Protein AF-A0AAV6HY07-F1 (afdb_monomer_lite)

InterPro domains:
  IPR002156 Ribonuclease H domain [PF13456] (1-85)
  IPR044730 Ribonuclease H-like domain, plant type [cd06222] (2-84)
  IPR052929 RNase H-like EbsB-related [PTHR47074] (1-91)

pLDDT: mean 73.06, std 15.08, range [37.38, 88.38]

Structure (mmCIF, N/CA/C/O backbone):
data_AF-A0AAV6HY07-F1
#
_entry.id   AF-A0AAV6HY07-F1
#
loop_
_atom_site.group_PDB
_atom_site.id
_atom_site.type_symbol
_atom_site.label_atom_id
_atom_site.label_alt_id
_atom_site.label_comp_id
_atom_site.label_asym_id
_atom_site.label_entity_id
_atom_site.label_seq_id
_atom_site.pdbx_PDB_ins_code
_atom_site.Cartn_x
_atom_site.Cartn_y
_atom_site.Cartn_z
_atom_site.occupancy
_atom_site.B_iso_or_equiv
_atom_site.auth_seq_id
_atom_site.auth_comp_id
_atom_site.auth_asym_id
_atom_site.auth_atom_id
_atom_site.pdbx_PDB_model_num
ATOM 1 N N . MET A 1 1 ? 6.325 -1.272 5.268 1.00 80.62 1 MET A N 1
ATOM 2 C CA . MET A 1 1 ? 4.949 -0.779 5.045 1.00 80.62 1 MET A CA 1
ATOM 3 C C . MET A 1 1 ? 4.287 -0.485 6.377 1.00 80.62 1 MET A C 1
ATOM 5 O O . MET A 1 1 ? 4.372 -1.321 7.278 1.00 80.62 1 MET A O 1
ATOM 9 N N . VAL A 1 2 ? 3.626 0.663 6.498 1.00 84.62 2 VAL A N 1
ATOM 10 C CA . VAL A 1 2 ? 2.943 1.091 7.727 1.00 84.62 2 VAL A CA 1
ATOM 11 C C . VAL A 1 2 ? 1.528 1.551 7.395 1.00 84.62 2 VAL A C 1
ATOM 13 O O . VAL A 1 2 ? 1.325 2.247 6.408 1.00 84.62 2 VAL A O 1
ATOM 16 N N . ILE A 1 3 ? 0.573 1.170 8.234 1.00 85.06 3 ILE A N 1
ATOM 17 C CA . ILE A 1 3 ? -0.818 1.605 8.211 1.00 85.06 3 ILE A CA 1
ATOM 18 C C . ILE A 1 3 ? -1.013 2.614 9.339 1.00 85.06 3 ILE A C 1
ATOM 20 O O . ILE A 1 3 ? -0.703 2.309 10.497 1.00 85.06 3 ILE A O 1
ATOM 24 N N . ARG A 1 4 ? -1.541 3.792 9.012 1.00 85.31 4 ARG A N 1
ATOM 25 C CA . ARG A 1 4 ? -1.888 4.835 9.982 1.00 85.31 4 ARG A CA 1
ATOM 26 C C . ARG A 1 4 ? -3.339 5.261 9.843 1.00 85.31 4 ARG A C 1
ATOM 28 O O . ARG A 1 4 ? -3.877 5.236 8.740 1.00 85.31 4 ARG A O 1
ATOM 35 N N . ASP A 1 5 ? -3.963 5.662 10.943 1.00 83.69 5 ASP A N 1
ATOM 36 C CA . ASP A 1 5 ? -5.255 6.344 10.874 1.00 83.69 5 ASP A CA 1
ATOM 37 C C . ASP A 1 5 ? -5.108 7.768 10.313 1.00 83.69 5 ASP A C 1
ATOM 39 O O . ASP A 1 5 ? -4.007 8.260 10.054 1.00 83.69 5 ASP A O 1
ATOM 43 N N . TRP A 1 6 ? -6.240 8.441 10.133 1.00 78.56 6 TRP A N 1
AT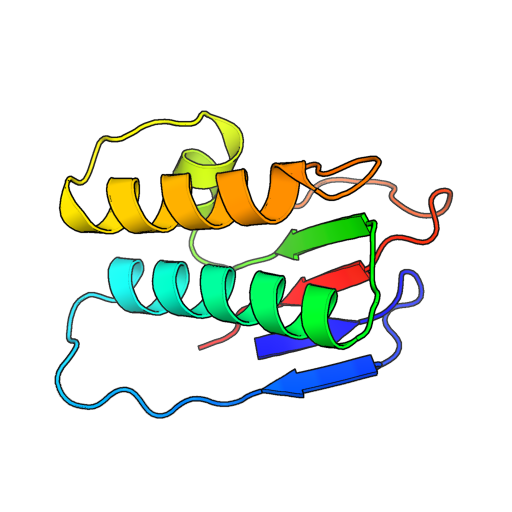OM 44 C CA . TRP A 1 6 ? -6.316 9.811 9.624 1.00 78.56 6 TRP A CA 1
ATOM 45 C C . TRP A 1 6 ? -5.688 10.862 10.558 1.00 78.56 6 TRP A C 1
ATOM 47 O O . TRP A 1 6 ? -5.453 11.986 10.127 1.00 78.56 6 TRP A O 1
ATOM 57 N N . GLN A 1 7 ? -5.419 10.521 11.823 1.00 80.12 7 GLN A N 1
ATOM 58 C CA . GLN A 1 7 ? -4.693 11.367 12.778 1.00 80.12 7 GLN A CA 1
ATOM 59 C C . GLN A 1 7 ? -3.179 11.095 12.736 1.00 80.12 7 GLN A C 1
ATOM 61 O O . GLN A 1 7 ? -2.411 11.727 13.459 1.00 80.12 7 GLN A O 1
ATOM 66 N N . GLY A 1 8 ? -2.734 10.152 11.899 1.00 80.56 8 GLY A N 1
ATOM 67 C CA . GLY A 1 8 ? -1.347 9.714 11.805 1.00 80.56 8 GLY A CA 1
ATOM 68 C C . GLY A 1 8 ? -0.945 8.686 12.867 1.00 80.56 8 GLY A C 1
ATOM 69 O O . GLY A 1 8 ? 0.232 8.299 12.910 1.00 80.56 8 GLY A O 1
ATOM 70 N N . ASN A 1 9 ? -1.879 8.201 13.693 1.00 84.56 9 ASN A N 1
ATOM 71 C CA . ASN A 1 9 ? -1.593 7.180 14.696 1.00 84.56 9 ASN A CA 1
ATOM 72 C C . ASN A 1 9 ? -1.300 5.846 14.019 1.00 84.56 9 ASN A C 1
ATOM 74 O O . ASN A 1 9 ? -1.917 5.471 13.023 1.00 84.56 9 ASN A O 1
ATOM 78 N N . PHE A 1 10 ? -0.351 5.103 14.578 1.00 87.38 10 PHE A N 1
ATOM 79 C CA . PHE A 1 10 ? -0.004 3.775 14.095 1.00 87.38 10 PHE A CA 1
ATOM 80 C C . PHE A 1 10 ? -1.151 2.782 14.324 1.00 87.38 10 PHE A C 1
ATOM 82 O O . PHE A 1 10 ? -1.626 2.639 15.447 1.00 87.38 10 PHE A O 1
ATOM 89 N N . ILE A 1 11 ? -1.537 2.052 13.274 1.00 88.31 11 ILE A N 1
ATOM 90 C CA . ILE A 1 11 ? -2.489 0.935 13.358 1.00 88.31 11 ILE A CA 1
ATOM 91 C C . ILE A 1 11 ? -1.742 -0.394 13.257 1.00 88.31 11 ILE A C 1
ATOM 93 O O . ILE A 1 11 ? -1.899 -1.275 14.099 1.00 88.31 11 ILE A O 1
ATOM 97 N N . ALA A 1 12 ? -0.943 -0.557 12.201 1.00 88.38 12 ALA A N 1
ATOM 98 C CA . ALA A 1 12 ? -0.247 -1.802 11.910 1.00 88.38 12 ALA A CA 1
ATOM 99 C C . ALA A 1 12 ? 0.974 -1.560 11.022 1.00 88.38 12 ALA A C 1
ATOM 101 O O . ALA A 1 12 ? 1.068 -0.564 10.309 1.00 88.38 12 ALA A O 1
ATOM 102 N N . ALA A 1 13 ? 1.899 -2.512 11.002 1.00 88.25 13 ALA A N 1
ATOM 103 C CA . ALA A 1 13 ? 2.966 -2.562 10.014 1.00 88.25 13 ALA A CA 1
ATOM 104 C C . ALA A 1 13 ? 3.197 -3.996 9.564 1.00 88.25 13 ALA A C 1
ATOM 106 O O . ALA A 1 13 ? 2.941 -4.953 10.294 1.00 88.25 13 ALA A O 1
ATOM 107 N N . ARG A 1 14 ? 3.719 -4.132 8.348 1.00 85.19 14 ARG A N 1
ATOM 108 C CA . ARG A 1 14 ? 4.200 -5.406 7.825 1.00 85.19 14 ARG A CA 1
ATOM 109 C C . ARG A 1 14 ? 5.507 -5.156 7.082 1.00 85.19 14 ARG A C 1
ATOM 111 O O . ARG A 1 14 ? 5.624 -4.232 6.273 1.00 85.19 14 ARG A O 1
ATOM 118 N N . ALA A 1 15 ? 6.502 -5.969 7.403 1.00 84.12 15 ALA A N 1
ATOM 119 C CA . ALA A 1 15 ? 7.778 -6.012 6.714 1.00 84.12 15 ALA A CA 1
ATOM 120 C C . ALA A 1 15 ? 7.875 -7.365 6.014 1.00 84.12 15 ALA A C 1
ATOM 122 O O . ALA A 1 15 ? 7.648 -8.404 6.632 1.00 84.12 15 ALA A O 1
ATOM 123 N N . ILE A 1 16 ? 8.159 -7.349 4.716 1.00 81.56 16 ILE A N 1
ATOM 124 C CA . ILE A 1 16 ? 8.288 -8.562 3.910 1.00 81.56 16 ILE A CA 1
ATOM 125 C C . ILE A 1 16 ? 9.664 -8.521 3.274 1.00 81.56 16 ILE A C 1
ATOM 127 O O . ILE A 1 16 ? 9.940 -7.658 2.445 1.00 81.56 16 ILE A O 1
ATOM 131 N N . GLN A 1 17 ? 10.520 -9.469 3.645 1.00 79.38 17 GLN A N 1
ATOM 132 C CA . GLN A 1 17 ? 11.788 -9.656 2.956 1.00 79.38 17 GLN A CA 1
ATOM 133 C C . GLN A 1 17 ? 11.528 -10.327 1.608 1.00 79.38 17 GLN A C 1
ATOM 135 O O . GLN A 1 17 ? 10.984 -11.431 1.536 1.00 79.38 17 GLN A O 1
ATOM 140 N N . ARG A 1 18 ? 11.910 -9.655 0.522 1.00 73.12 18 ARG A N 1
ATOM 141 C CA . ARG A 1 18 ? 11.861 -10.208 -0.833 1.00 73.12 18 ARG A CA 1
ATOM 142 C C . ARG A 1 18 ? 13.284 -10.506 -1.282 1.00 73.12 18 ARG A C 1
ATOM 144 O O . ARG A 1 18 ? 14.071 -9.597 -1.512 1.00 73.12 18 ARG A O 1
ATOM 151 N N . GLN A 1 19 ? 13.621 -11.786 -1.400 1.00 68.12 19 GLN A N 1
ATOM 152 C CA . GLN A 1 19 ? 14.895 -12.195 -1.986 1.00 68.12 19 GLN A CA 1
ATOM 153 C C . GLN A 1 19 ? 14.814 -12.088 -3.519 1.00 68.12 19 GLN A C 1
ATOM 155 O O . GLN A 1 19 ? 13.803 -12.462 -4.111 1.00 68.12 19 GLN A O 1
ATOM 160 N N . ARG A 1 20 ? 15.903 -11.628 -4.155 1.00 69.19 20 ARG A N 1
ATOM 161 C CA . ARG A 1 20 ? 16.134 -11.652 -5.618 1.00 69.19 20 ARG A CA 1
ATOM 162 C C . ARG A 1 20 ? 15.318 -10.683 -6.490 1.00 69.19 20 ARG A C 1
ATOM 164 O O . ARG A 1 20 ? 15.156 -10.947 -7.675 1.00 69.19 20 ARG A O 1
ATOM 171 N N . THR A 1 21 ? 14.827 -9.563 -5.960 1.00 71.38 21 THR A N 1
ATOM 172 C CA . THR A 1 21 ? 14.258 -8.489 -6.801 1.00 71.38 21 THR A CA 1
ATOM 173 C C . THR A 1 21 ? 15.192 -7.283 -6.807 1.00 71.38 21 THR A C 1
ATOM 175 O O . THR A 1 21 ? 15.483 -6.745 -5.746 1.00 71.38 21 THR A O 1
ATOM 178 N N . THR A 1 22 ? 15.668 -6.878 -7.985 1.00 76.00 22 THR A N 1
ATOM 179 C CA . THR A 1 22 ? 16.526 -5.690 -8.172 1.00 76.00 22 THR A CA 1
ATOM 180 C C . THR A 1 22 ? 15.776 -4.498 -8.754 1.00 76.00 22 THR A C 1
ATOM 182 O O . THR A 1 22 ? 16.358 -3.429 -8.867 1.00 76.00 22 THR A O 1
ATOM 185 N N . ASP A 1 23 ? 14.521 -4.685 -9.164 1.00 85.00 23 ASP A N 1
ATOM 186 C CA . ASP A 1 23 ? 13.673 -3.634 -9.723 1.00 85.00 23 ASP A CA 1
ATOM 187 C C . ASP A 1 23 ? 12.968 -2.882 -8.577 1.00 85.00 23 ASP A C 1
ATOM 189 O O . ASP A 1 23 ? 12.079 -3.459 -7.937 1.00 85.00 23 ASP A O 1
ATOM 193 N N . PRO A 1 24 ? 13.341 -1.618 -8.298 1.00 83.69 24 PRO A N 1
ATOM 194 C CA . PRO A 1 24 ? 12.741 -0.843 -7.219 1.00 83.69 24 PRO A CA 1
ATOM 195 C C . PRO A 1 24 ? 11.244 -0.618 -7.437 1.00 83.69 24 PRO A C 1
ATOM 197 O O . PRO A 1 24 ? 10.470 -0.713 -6.491 1.00 83.69 24 PRO A O 1
ATOM 200 N N . LEU A 1 25 ? 10.807 -0.397 -8.681 1.00 84.88 25 LEU A N 1
ATOM 201 C CA . LEU A 1 25 ? 9.398 -0.165 -8.998 1.00 84.88 25 LEU A CA 1
ATOM 202 C C . LEU A 1 25 ? 8.559 -1.417 -8.719 1.00 84.88 25 LEU A C 1
ATOM 204 O O . LEU A 1 25 ? 7.438 -1.329 -8.215 1.00 84.88 25 LEU A O 1
ATOM 208 N N . LEU A 1 26 ? 9.111 -2.595 -9.013 1.00 85.50 26 LEU A N 1
ATOM 209 C CA . LEU A 1 26 ? 8.475 -3.865 -8.680 1.00 85.50 26 LEU A CA 1
ATOM 210 C C . LEU A 1 26 ? 8.365 -4.069 -7.163 1.00 85.50 26 LEU A C 1
ATOM 212 O O . LEU A 1 26 ? 7.324 -4.530 -6.692 1.00 85.50 26 LEU A O 1
ATOM 216 N N . VAL A 1 27 ? 9.405 -3.724 -6.397 1.00 86.00 27 VAL A N 1
ATOM 217 C CA . VAL A 1 27 ? 9.378 -3.797 -4.924 1.00 86.00 27 VAL A CA 1
ATOM 218 C C . VAL A 1 27 ? 8.283 -2.895 -4.359 1.00 86.00 27 VAL A C 1
ATOM 220 O O . VAL A 1 27 ? 7.476 -3.358 -3.551 1.00 86.00 27 VAL A O 1
ATOM 223 N N . GLU A 1 28 ? 8.198 -1.661 -4.844 1.00 85.44 28 GLU A N 1
ATOM 224 C CA . GLU A 1 28 ? 7.177 -0.689 -4.449 1.00 85.44 28 GLU A CA 1
ATOM 225 C C . GLU A 1 28 ? 5.762 -1.176 -4.785 1.00 85.44 28 GLU A C 1
ATOM 227 O O . GLU A 1 28 ? 4.871 -1.178 -3.935 1.00 85.44 28 GLU A O 1
ATOM 232 N N . ALA A 1 29 ? 5.548 -1.689 -5.999 1.00 85.50 29 ALA A N 1
ATOM 233 C CA . ALA A 1 29 ? 4.244 -2.204 -6.414 1.00 85.50 29 ALA A CA 1
ATOM 234 C C . ALA A 1 29 ? 3.811 -3.420 -5.581 1.00 85.50 29 ALA A C 1
ATOM 236 O O . ALA A 1 29 ? 2.646 -3.549 -5.193 1.00 85.50 29 ALA A O 1
ATOM 237 N N . LEU A 1 30 ? 4.752 -4.314 -5.265 1.00 86.81 30 LEU A N 1
ATOM 238 C CA . LEU A 1 30 ? 4.500 -5.437 -4.368 1.00 86.81 30 LEU A CA 1
ATOM 239 C C . LEU A 1 30 ? 4.172 -4.954 -2.954 1.00 86.81 30 LEU A C 1
ATOM 241 O O . LEU A 1 30 ? 3.256 -5.497 -2.339 1.00 86.81 30 LEU A O 1
ATOM 245 N N . ALA A 1 31 ? 4.878 -3.947 -2.442 1.00 86.00 31 ALA A N 1
ATOM 246 C CA . ALA A 1 31 ? 4.597 -3.365 -1.137 1.00 86.00 31 ALA A CA 1
ATOM 247 C C . ALA A 1 31 ? 3.198 -2.725 -1.089 1.00 86.00 31 ALA A C 1
ATOM 249 O O . ALA A 1 31 ? 2.444 -2.993 -0.153 1.00 86.00 31 ALA A O 1
ATOM 250 N N . ALA A 1 32 ? 2.799 -1.983 -2.129 1.00 85.62 32 ALA A N 1
ATOM 251 C CA . ALA A 1 32 ? 1.454 -1.416 -2.260 1.00 85.62 32 ALA A CA 1
ATOM 252 C C . ALA A 1 32 ? 0.374 -2.504 -2.192 1.00 85.62 32 ALA A C 1
ATOM 254 O O . ALA A 1 32 ? -0.565 -2.411 -1.398 1.00 85.62 32 ALA A O 1
ATOM 255 N N . ARG A 1 33 ? 0.545 -3.593 -2.950 1.00 87.31 33 ARG A N 1
ATOM 256 C CA . ARG A 1 33 ? -0.383 -4.730 -2.930 1.00 87.31 33 ARG A CA 1
ATOM 257 C C . ARG A 1 33 ? -0.507 -5.356 -1.542 1.00 87.31 33 ARG A C 1
ATOM 259 O O . ARG A 1 33 ? -1.605 -5.672 -1.088 1.00 87.31 33 ARG A O 1
ATOM 266 N N . GLU A 1 34 ? 0.616 -5.580 -0.866 1.00 87.75 34 GLU A N 1
ATOM 267 C CA . GLU A 1 34 ? 0.620 -6.190 0.467 1.00 87.75 34 GLU A CA 1
ATOM 268 C C . GLU A 1 34 ? 0.023 -5.253 1.529 1.00 87.75 34 GLU A C 1
ATOM 270 O O . GLU A 1 34 ? -0.599 -5.727 2.480 1.00 87.75 34 GLU A O 1
ATOM 275 N N . CYS A 1 35 ? 0.134 -3.936 1.335 1.00 84.81 35 CYS A N 1
ATOM 276 C CA . CYS A 1 35 ? -0.541 -2.910 2.130 1.00 84.81 35 CYS A CA 1
ATOM 277 C C . CYS A 1 35 ? -2.066 -3.022 2.010 1.00 84.81 35 CYS A C 1
ATOM 279 O O . CYS A 1 35 ? -2.756 -3.099 3.026 1.00 84.81 35 CYS A O 1
ATOM 281 N N . VAL A 1 36 ? -2.591 -3.113 0.782 1.00 85.88 36 VAL A N 1
ATOM 282 C CA . VAL A 1 36 ? -4.033 -3.294 0.534 1.00 85.88 36 VAL A CA 1
ATOM 283 C C . VAL A 1 36 ? -4.544 -4.597 1.151 1.00 85.88 36 VAL A C 1
ATOM 285 O O . VAL A 1 36 ? -5.600 -4.612 1.782 1.00 85.88 36 VAL A O 1
ATOM 288 N N . LYS A 1 37 ? -3.782 -5.692 1.023 1.00 87.31 37 LYS A N 1
ATOM 289 C CA . LYS A 1 37 ? -4.134 -6.972 1.656 1.00 87.31 37 LYS A CA 1
ATOM 290 C C . LYS A 1 37 ? -4.191 -6.858 3.175 1.00 87.31 37 LYS A C 1
ATOM 292 O O . LYS A 1 37 ? -5.183 -7.272 3.756 1.00 87.31 37 LYS A O 1
ATOM 297 N N . LEU A 1 38 ? -3.170 -6.267 3.801 1.00 86.88 38 LEU A N 1
ATOM 298 C CA . LEU A 1 38 ? -3.150 -6.061 5.249 1.00 86.88 38 LEU A CA 1
ATOM 299 C C . LEU A 1 38 ? -4.330 -5.195 5.707 1.00 86.88 38 LEU A C 1
ATOM 301 O O . LEU A 1 38 ? -4.965 -5.525 6.701 1.00 86.88 38 LEU A O 1
ATOM 305 N N . ALA A 1 39 ? -4.656 -4.127 4.977 1.00 84.56 39 ALA A N 1
ATOM 306 C CA . ALA A 1 39 ? -5.816 -3.299 5.288 1.00 84.56 39 ALA A CA 1
ATOM 307 C C . ALA A 1 39 ? -7.118 -4.116 5.256 1.00 84.56 39 ALA A C 1
ATOM 309 O O . ALA A 1 39 ? -7.921 -4.046 6.185 1.00 84.56 39 ALA A O 1
ATOM 310 N N . ARG A 1 40 ? -7.292 -4.958 4.232 1.00 83.88 40 ARG A N 1
ATOM 311 C CA . ARG A 1 40 ? -8.447 -5.853 4.126 1.00 83.88 40 ARG A CA 1
ATOM 312 C C . ARG A 1 40 ? -8.493 -6.887 5.253 1.00 83.88 40 ARG A C 1
ATOM 314 O O . ARG A 1 40 ? -9.566 -7.110 5.804 1.00 83.88 40 ARG A O 1
ATOM 321 N N . ASP A 1 41 ? -7.355 -7.486 5.609 1.00 87.88 41 ASP A N 1
ATOM 322 C CA . ASP A 1 41 ? -7.248 -8.444 6.722 1.00 87.88 41 ASP A CA 1
ATOM 323 C C . ASP A 1 41 ? -7.681 -7.801 8.058 1.00 87.88 41 ASP A C 1
ATOM 325 O O . ASP A 1 41 ? -8.222 -8.476 8.929 1.00 87.88 41 ASP A O 1
ATOM 329 N N . LEU A 1 42 ? -7.481 -6.486 8.204 1.00 86.56 42 LEU A N 1
ATOM 330 C CA . LEU A 1 42 ? -7.892 -5.688 9.364 1.00 86.56 42 LEU A CA 1
ATOM 331 C C . LEU A 1 42 ? -9.341 -5.168 9.280 1.00 86.56 42 LEU A C 1
ATOM 333 O O . LEU A 1 42 ? -9.770 -4.422 10.157 1.00 86.56 42 LEU A O 1
ATOM 337 N N . GLY A 1 43 ? -10.096 -5.514 8.232 1.00 85.56 43 GLY A N 1
ATOM 338 C CA . GLY A 1 43 ? -11.466 -5.029 8.027 1.00 85.56 43 GLY A CA 1
ATOM 339 C C . GLY A 1 43 ? -11.559 -3.543 7.656 1.00 85.56 43 GLY A C 1
ATOM 340 O O . GLY A 1 43 ? -12.635 -2.950 7.731 1.00 85.56 43 GLY A O 1
ATOM 341 N N . ILE A 1 44 ? -10.447 -2.928 7.249 1.00 82.88 44 ILE A N 1
ATOM 342 C CA . ILE A 1 44 ? -10.414 -1.536 6.804 1.00 82.88 44 ILE A CA 1
ATOM 343 C C . ILE A 1 44 ? -11.043 -1.466 5.415 1.00 82.88 44 ILE A C 1
ATOM 345 O O . ILE A 1 44 ? -10.670 -2.217 4.520 1.00 82.88 44 ILE A O 1
ATOM 349 N N . ASN A 1 45 ? -11.989 -0.545 5.234 1.00 75.25 45 ASN A N 1
ATOM 350 C CA . ASN A 1 45 ? -12.788 -0.406 4.013 1.00 75.25 45 ASN A CA 1
ATOM 351 C C . ASN A 1 45 ? -12.593 0.939 3.295 1.00 75.25 45 ASN A C 1
ATOM 353 O O . ASN A 1 45 ? -13.247 1.184 2.280 1.00 75.25 45 ASN A O 1
ATOM 357 N N . LYS A 1 46 ? -11.671 1.783 3.778 1.00 77.00 46 LYS A N 1
ATOM 358 C CA . LYS A 1 46 ? -11.228 3.025 3.128 1.00 77.00 46 LYS A CA 1
ATOM 359 C C . LYS A 1 46 ? -9.730 3.218 3.329 1.00 77.00 46 LYS A C 1
ATOM 361 O O . LYS A 1 46 ? -9.270 3.269 4.468 1.00 77.00 46 LYS A O 1
ATOM 366 N N . ILE A 1 47 ? -8.986 3.350 2.235 1.00 76.44 47 ILE A N 1
ATOM 367 C CA . ILE A 1 47 ? -7.531 3.530 2.259 1.00 76.44 47 ILE A CA 1
ATOM 368 C C . ILE A 1 47 ? -7.082 4.569 1.233 1.00 76.44 47 ILE A C 1
ATOM 370 O O . ILE A 1 47 ? -7.687 4.675 0.166 1.00 76.44 47 ILE A O 1
ATOM 374 N N . ILE A 1 48 ? -5.995 5.267 1.552 1.00 78.44 48 ILE A N 1
ATOM 375 C CA . ILE A 1 48 ? -5.133 5.982 0.607 1.00 78.44 48 ILE A CA 1
ATOM 376 C C . ILE A 1 48 ? -3.755 5.325 0.656 1.00 78.44 48 ILE A C 1
ATOM 378 O O . ILE A 1 48 ? -3.267 4.932 1.718 1.00 78.44 48 ILE A O 1
ATOM 382 N N . ILE A 1 49 ? -3.136 5.187 -0.513 1.00 77.25 49 ILE A N 1
ATOM 383 C CA . ILE A 1 49 ? -1.772 4.677 -0.646 1.00 77.25 49 ILE A CA 1
ATOM 384 C C . ILE A 1 49 ? -0.833 5.864 -0.833 1.00 77.25 49 ILE A C 1
ATOM 386 O O . ILE A 1 49 ? -0.985 6.615 -1.792 1.00 77.25 49 ILE A O 1
ATOM 390 N N . GLU A 1 50 ? 0.147 5.989 0.056 1.00 79.38 50 GLU A N 1
ATOM 391 C CA . GLU A 1 50 ? 1.209 6.989 0.002 1.00 79.38 50 GLU A CA 1
ATOM 392 C C . GLU A 1 50 ? 2.568 6.300 -0.180 1.00 79.38 50 GLU A C 1
ATOM 394 O O . GLU A 1 50 ? 2.911 5.334 0.506 1.00 79.38 50 GLU A O 1
ATOM 399 N N . GLY A 1 51 ? 3.372 6.808 -1.107 1.00 76.06 51 GLY A N 1
ATOM 400 C CA . GLY A 1 51 ? 4.708 6.291 -1.380 1.00 76.06 51 GLY A CA 1
ATOM 401 C C . GLY A 1 51 ? 5.586 7.355 -2.025 1.00 76.06 51 GLY A C 1
ATOM 402 O O . GLY A 1 51 ? 5.085 8.305 -2.627 1.00 76.06 51 GLY A O 1
ATOM 403 N N . ASP A 1 52 ? 6.897 7.188 -1.896 1.00 77.94 52 ASP A N 1
ATOM 404 C CA . ASP A 1 52 ? 7.916 8.056 -2.498 1.00 77.94 52 ASP A CA 1
ATOM 405 C C . ASP A 1 52 ? 8.174 7.739 -3.986 1.00 77.94 52 ASP A C 1
ATOM 407 O O . ASP A 1 52 ? 8.783 8.529 -4.713 1.00 77.94 52 ASP A O 1
ATOM 411 N N . CYS A 1 53 ? 7.652 6.616 -4.485 1.00 80.88 53 CYS A N 1
ATOM 412 C CA . CYS A 1 53 ? 7.776 6.210 -5.877 1.00 80.88 53 CYS A CA 1
ATOM 413 C C . CYS A 1 53 ? 6.775 6.934 -6.793 1.00 80.88 53 CYS A C 1
ATOM 415 O O . CYS A 1 53 ? 5.707 6.411 -7.116 1.00 80.88 53 CYS A O 1
ATOM 417 N N . GLN A 1 54 ? 7.157 8.114 -7.296 1.00 80.75 54 GLN A N 1
ATOM 418 C CA . GLN A 1 54 ? 6.323 8.921 -8.202 1.00 80.75 54 GLN A CA 1
ATOM 419 C C . GLN A 1 54 ? 5.773 8.122 -9.402 1.00 80.75 54 GLN A C 1
ATOM 421 O O . GLN A 1 54 ? 4.629 8.329 -9.813 1.00 80.75 54 GLN A O 1
ATOM 426 N N . GLN A 1 55 ? 6.568 7.207 -9.969 1.00 83.62 55 GLN A N 1
ATOM 427 C CA . GLN A 1 55 ? 6.140 6.371 -11.092 1.00 83.62 55 GLN A CA 1
ATOM 428 C C . GLN A 1 55 ? 4.999 5.425 -10.698 1.00 83.62 55 GLN A C 1
ATOM 430 O O . GLN A 1 55 ? 3.990 5.375 -11.401 1.00 83.62 55 GLN A O 1
ATOM 435 N N . LEU A 1 56 ? 5.118 4.721 -9.568 1.00 82.44 56 LEU A N 1
ATOM 436 C CA . LEU A 1 56 ? 4.052 3.855 -9.066 1.00 82.44 56 LEU A CA 1
ATOM 437 C C . LEU A 1 56 ? 2.785 4.657 -8.769 1.00 82.44 56 LEU A C 1
ATOM 439 O O . LEU A 1 56 ? 1.688 4.221 -9.117 1.00 82.44 56 LEU A O 1
ATOM 443 N N . THR A 1 57 ? 2.924 5.844 -8.180 1.00 79.81 57 THR A N 1
ATOM 444 C CA . THR A 1 57 ? 1.762 6.668 -7.849 1.00 79.81 57 THR A CA 1
ATOM 445 C C . THR A 1 57 ? 1.013 7.109 -9.105 1.00 79.81 57 THR A C 1
ATOM 447 O O . THR A 1 57 ? -0.210 6.990 -9.159 1.00 79.81 57 THR A O 1
ATOM 450 N N . ARG A 1 58 ? 1.728 7.499 -10.171 1.00 81.19 58 ARG A N 1
ATOM 451 C CA . ARG A 1 58 ? 1.111 7.784 -11.480 1.00 81.19 58 ARG A CA 1
ATOM 452 C C . ARG A 1 58 ? 0.406 6.560 -12.069 1.00 81.19 58 ARG A C 1
ATOM 454 O O . ARG A 1 58 ? -0.681 6.702 -12.627 1.00 81.19 58 ARG A 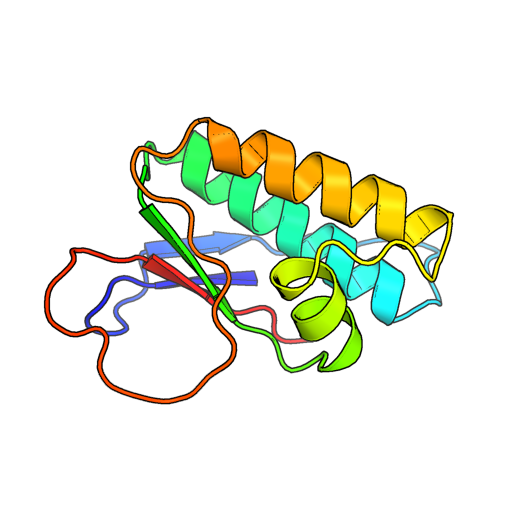O 1
ATOM 461 N N . MET A 1 59 ? 0.996 5.368 -11.942 1.00 81.00 59 MET A N 1
ATOM 462 C CA . MET A 1 59 ? 0.379 4.122 -12.420 1.00 81.00 59 MET A CA 1
ATOM 463 C C . MET A 1 59 ? -0.916 3.797 -11.664 1.00 81.00 59 MET A C 1
ATOM 465 O O . MET A 1 59 ? 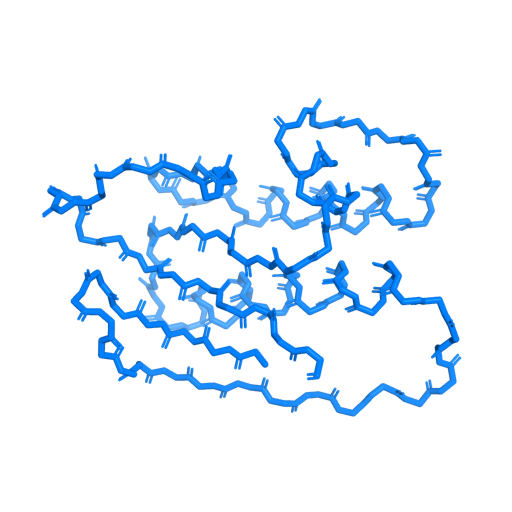-1.903 3.414 -12.292 1.00 81.00 59 MET A O 1
ATOM 469 N N . LEU A 1 60 ? -0.934 3.991 -10.341 1.00 78.19 60 LEU A N 1
ATOM 470 C CA . LEU A 1 60 ? -2.120 3.798 -9.501 1.00 78.19 60 LEU A CA 1
ATOM 471 C C . LEU A 1 60 ? -3.228 4.809 -9.830 1.00 78.19 60 LEU A C 1
ATOM 473 O O . LEU A 1 60 ? -4.384 4.412 -9.931 1.00 78.19 60 LEU A O 1
ATOM 477 N N . GLN A 1 61 ? -2.879 6.082 -10.046 1.00 77.31 61 GLN A N 1
ATOM 478 C CA . GLN A 1 61 ? -3.842 7.152 -10.333 1.00 77.31 61 GLN A CA 1
ATOM 479 C C . GLN A 1 61 ? -4.453 7.092 -11.730 1.00 77.31 61 GLN A C 1
ATOM 481 O O . GLN A 1 61 ? -5.650 7.306 -11.896 1.00 77.31 61 GLN A O 1
ATOM 486 N N . HIS A 1 62 ? -3.625 6.873 -12.750 1.00 75.06 62 HIS A N 1
ATOM 487 C CA . HIS A 1 62 ? -4.060 6.981 -14.142 1.00 75.06 62 HIS A CA 1
ATOM 488 C C . HIS A 1 62 ? -4.417 5.633 -14.768 1.00 75.06 62 HIS A C 1
ATOM 490 O O . HIS A 1 62 ? -4.728 5.595 -15.958 1.00 75.06 62 HIS A O 1
ATOM 496 N N . HIS A 1 63 ? -4.346 4.537 -14.003 1.00 66.44 63 HIS A N 1
ATOM 497 C CA . HIS A 1 63 ? -4.559 3.174 -14.498 1.00 66.44 63 HIS A CA 1
ATOM 498 C C . HIS A 1 63 ? -3.707 2.851 -15.741 1.00 66.44 63 HIS A C 1
ATOM 500 O O . HIS A 1 63 ? -4.146 2.141 -16.644 1.00 66.44 63 HIS A O 1
ATOM 506 N N . ARG A 1 64 ? -2.494 3.416 -15.828 1.00 60.97 64 ARG A N 1
ATOM 507 C CA . ARG A 1 64 ? -1.630 3.276 -17.008 1.00 60.97 64 ARG A CA 1
ATOM 508 C C . ARG A 1 64 ? -0.689 2.085 -16.873 1.00 60.97 64 ARG A C 1
ATOM 510 O O . ARG A 1 64 ? 0.170 2.046 -15.994 1.00 60.97 64 ARG A O 1
ATOM 517 N N . GLU A 1 65 ? -0.822 1.138 -17.796 1.00 59.47 65 GLU A N 1
ATOM 518 C CA . GLU A 1 65 ? -0.006 -0.075 -17.897 1.00 59.47 65 GLU A CA 1
ATOM 519 C C . GLU A 1 65 ? 1.219 0.135 -18.805 1.00 59.47 65 GLU A C 1
ATOM 521 O 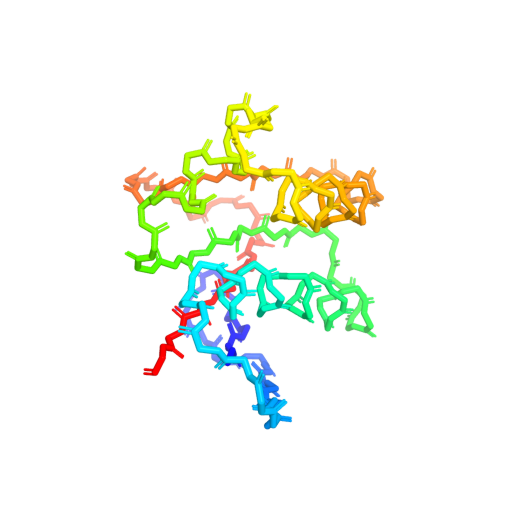O . GLU A 1 65 ? 1.371 -0.509 -19.839 1.00 59.47 65 GLU A O 1
ATOM 526 N N . GLU A 1 66 ? 2.118 1.053 -18.448 1.00 60.22 66 GLU A N 1
ATOM 527 C CA . GLU A 1 66 ? 3.329 1.284 -19.259 1.00 60.22 66 GLU A CA 1
ATOM 528 C C . GLU A 1 66 ? 4.407 0.200 -19.031 1.00 60.22 66 GLU A C 1
ATOM 530 O O . GLU A 1 66 ? 5.271 -0.014 -19.879 1.00 60.22 66 GLU A O 1
ATOM 535 N N . HIS A 1 67 ? 4.333 -0.554 -17.925 1.00 63.12 67 HIS A N 1
ATOM 536 C CA . HIS A 1 67 ? 5.313 -1.581 -17.559 1.00 63.12 67 HIS A CA 1
ATOM 537 C C . HIS A 1 67 ? 4.630 -2.938 -17.340 1.00 63.12 67 HIS A C 1
ATOM 539 O O . HIS A 1 67 ? 3.934 -3.109 -16.347 1.00 63.12 67 HIS A O 1
ATOM 545 N N . ARG A 1 68 ? 4.823 -3.923 -18.233 1.00 72.25 68 ARG A N 1
ATOM 546 C CA . ARG A 1 68 ? 4.012 -5.167 -18.279 1.00 72.25 68 ARG A CA 1
ATOM 547 C C . ARG A 1 68 ? 3.862 -5.875 -16.922 1.00 72.25 68 ARG A C 1
ATOM 54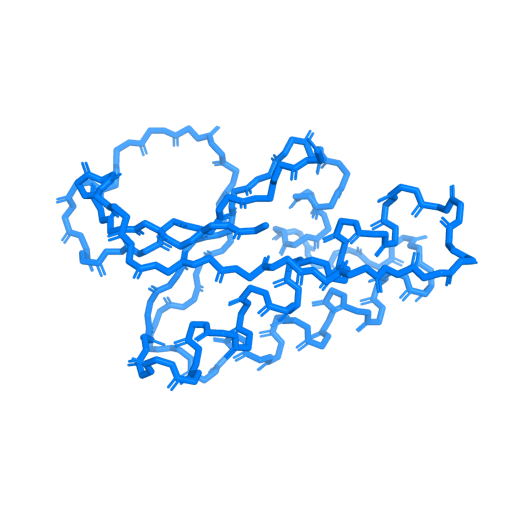9 O O . ARG A 1 68 ? 2.746 -6.121 -16.483 1.00 72.25 68 ARG A O 1
ATOM 556 N N . THR A 1 69 ? 4.963 -6.164 -16.224 1.00 79.38 69 THR A N 1
ATOM 557 C CA . THR A 1 69 ? 4.920 -6.902 -14.943 1.00 79.38 69 THR A CA 1
ATOM 558 C C . THR A 1 69 ? 4.339 -6.071 -13.798 1.00 79.38 69 THR A C 1
ATOM 560 O O . THR A 1 69 ? 3.585 -6.579 -12.972 1.00 79.38 69 THR A O 1
ATOM 563 N N . VAL A 1 70 ? 4.676 -4.781 -13.748 1.00 84.06 70 VAL A N 1
ATOM 564 C CA . VAL A 1 70 ? 4.233 -3.875 -12.676 1.00 84.06 70 VAL A CA 1
ATOM 565 C C . VAL A 1 70 ? 2.774 -3.479 -12.889 1.00 84.06 70 VAL A C 1
ATOM 567 O O . VAL A 1 70 ? 2.014 -3.431 -11.931 1.00 84.06 70 VAL A O 1
ATOM 570 N N . GLY A 1 71 ? 2.355 -3.290 -14.141 1.00 83.25 71 GLY A N 1
ATOM 571 C CA . GLY A 1 71 ? 0.979 -3.015 -14.542 1.00 83.25 71 GLY A CA 1
ATOM 572 C C . GLY A 1 71 ? 0.025 -4.106 -14.072 1.00 83.25 71 GLY A C 1
ATOM 573 O O . GLY A 1 71 ? -0.986 -3.789 -13.460 1.00 83.25 71 GLY A O 1
ATOM 574 N N . VAL A 1 72 ? 0.400 -5.384 -14.216 1.00 85.50 72 VAL A N 1
ATOM 575 C CA . VAL A 1 72 ? -0.395 -6.506 -13.679 1.00 85.50 72 VAL A CA 1
ATOM 576 C C . VAL A 1 72 ? -0.552 -6.415 -12.157 1.00 85.50 72 VAL A C 1
ATOM 578 O O . VAL A 1 72 ? -1.641 -6.644 -11.636 1.00 85.50 72 VAL A O 1
ATOM 581 N N . ILE A 1 73 ? 0.508 -6.052 -11.426 1.00 86.88 73 ILE A N 1
ATOM 582 C CA . ILE A 1 73 ? 0.452 -5.902 -9.962 1.00 86.88 73 ILE A CA 1
ATOM 583 C C . ILE A 1 73 ? -0.402 -4.698 -9.567 1.00 86.88 73 ILE A C 1
ATOM 585 O O . ILE A 1 73 ? -1.181 -4.788 -8.620 1.00 86.88 73 ILE A O 1
ATOM 589 N N . VAL A 1 74 ? -0.285 -3.587 -10.291 1.00 83.81 74 VAL A N 1
ATOM 590 C CA . VAL A 1 74 ? -1.094 -2.382 -10.084 1.00 83.81 74 VAL A CA 1
ATOM 591 C C . VAL A 1 74 ? -2.570 -2.684 -10.346 1.00 83.81 74 VAL A C 1
ATOM 593 O O . VAL A 1 74 ? -3.404 -2.384 -9.497 1.00 83.81 74 VAL A O 1
ATOM 596 N N . ALA A 1 75 ? -2.899 -3.359 -11.447 1.00 83.56 75 ALA A N 1
ATOM 597 C CA . ALA A 1 75 ? -4.261 -3.773 -11.767 1.00 83.56 75 ALA A CA 1
ATOM 598 C C . ALA A 1 75 ? -4.849 -4.716 -10.698 1.00 83.56 75 ALA A C 1
ATOM 600 O O . ALA A 1 75 ? -5.986 -4.527 -10.266 1.00 83.56 75 ALA A O 1
ATOM 601 N N . ASP A 1 76 ? -4.071 -5.693 -10.218 1.00 85.81 76 ASP A N 1
ATOM 602 C CA . ASP A 1 76 ? -4.469 -6.587 -9.119 1.00 85.81 76 ASP A CA 1
ATOM 603 C C . ASP A 1 76 ? -4.685 -5.831 -7.796 1.00 85.81 76 ASP A C 1
ATOM 605 O O . ASP A 1 76 ? -5.651 -6.074 -7.066 1.00 85.81 76 ASP A O 1
ATOM 609 N N . THR A 1 77 ? -3.818 -4.858 -7.511 1.00 84.81 77 THR A N 1
ATOM 610 C CA . THR A 1 77 ? -3.920 -3.987 -6.333 1.00 84.81 77 THR A CA 1
ATOM 611 C C . THR A 1 77 ? -5.206 -3.167 -6.387 1.00 84.81 77 THR A C 1
ATOM 613 O O . THR A 1 77 ? -5.983 -3.182 -5.436 1.00 84.81 77 THR A O 1
ATOM 616 N N . LEU A 1 78 ? -5.493 -2.530 -7.522 1.00 81.69 78 LEU A N 1
ATOM 617 C CA . LEU A 1 78 ? -6.705 -1.736 -7.732 1.00 81.69 78 LEU A CA 1
ATOM 618 C C . LEU A 1 78 ? -7.979 -2.588 -7.695 1.00 81.69 78 LEU A C 1
ATOM 620 O O . LEU A 1 78 ? -8.978 -2.183 -7.105 1.00 81.69 78 LEU A O 1
ATOM 624 N N . ARG A 1 79 ? -7.948 -3.803 -8.251 1.00 82.50 79 ARG A N 1
ATOM 625 C CA . ARG A 1 79 ? -9.058 -4.760 -8.122 1.00 82.50 79 ARG A CA 1
ATOM 626 C C . ARG A 1 79 ? -9.274 -5.177 -6.668 1.00 82.50 79 ARG A C 1
ATOM 628 O O . ARG A 1 79 ? -10.407 -5.325 -6.227 1.00 82.50 79 ARG A O 1
ATOM 635 N N . SER A 1 80 ? -8.204 -5.334 -5.894 1.00 78.31 80 SER A N 1
ATOM 636 C CA . SER A 1 80 ? -8.326 -5.581 -4.454 1.00 78.31 80 SER A CA 1
ATOM 637 C C . SER A 1 80 ? -8.938 -4.378 -3.725 1.00 78.31 80 SER A C 1
ATOM 639 O O . SER A 1 80 ? -9.648 -4.566 -2.738 1.00 78.31 80 SER A O 1
ATOM 641 N N . MET A 1 81 ? -8.732 -3.161 -4.242 1.00 73.50 81 MET A N 1
ATOM 642 C CA . MET A 1 81 ? -9.348 -1.929 -3.744 1.00 73.50 81 MET A CA 1
ATOM 643 C C . MET A 1 81 ? -10.812 -1.747 -4.170 1.00 73.50 81 MET A C 1
ATOM 645 O O . MET A 1 81 ? -11.543 -1.043 -3.484 1.00 73.50 81 MET A O 1
ATOM 649 N N . SER A 1 82 ? -11.301 -2.379 -5.241 1.00 67.62 82 SER A N 1
ATOM 650 C CA . SER A 1 82 ? -12.694 -2.186 -5.687 1.00 67.62 82 SER A CA 1
ATOM 651 C C . SER A 1 82 ? -13.746 -2.781 -4.737 1.00 67.62 82 SER A C 1
ATOM 653 O O . SER A 1 82 ? -14.930 -2.507 -4.892 1.00 67.62 82 SER A O 1
ATOM 655 N N . GLY A 1 83 ? -13.334 -3.584 -3.748 1.00 60.88 83 GLY A N 1
ATOM 656 C CA . GLY A 1 83 ? -14.189 -4.029 -2.637 1.00 60.88 83 GLY A CA 1
ATOM 657 C C . GLY A 1 83 ? -14.357 -2.995 -1.512 1.00 60.88 83 GLY A C 1
ATOM 658 O O . GLY A 1 83 ? -15.104 -3.236 -0.567 1.00 60.88 83 GLY A O 1
ATOM 659 N N . PHE A 1 84 ? -13.660 -1.858 -1.591 1.00 58.50 84 PHE A N 1
ATOM 660 C CA . PHE A 1 84 ? -13.716 -0.769 -0.621 1.00 58.50 84 PHE A CA 1
ATOM 661 C C . PHE A 1 84 ? -14.849 0.187 -1.013 1.00 58.50 84 PHE A C 1
ATOM 663 O O . PHE A 1 84 ? -14.954 0.598 -2.167 1.00 58.50 84 PHE A O 1
ATOM 670 N N . SER A 1 85 ? -15.697 0.582 -0.060 1.00 48.31 85 SER A N 1
ATOM 671 C CA . SER A 1 85 ? -16.875 1.428 -0.319 1.00 48.31 85 SER A CA 1
ATOM 672 C C . SER A 1 85 ? -16.526 2.841 -0.820 1.00 48.31 85 SER A C 1
ATOM 674 O O . SER A 1 85 ? -17.395 3.527 -1.351 1.00 48.31 85 SER A O 1
ATOM 676 N N . ARG A 1 86 ? -15.252 3.252 -0.705 1.00 50.53 86 ARG A N 1
ATOM 677 C CA . ARG A 1 86 ? -14.596 4.370 -1.411 1.00 50.53 86 ARG A CA 1
ATOM 678 C C . ARG A 1 86 ? -13.084 4.096 -1.469 1.00 50.53 86 ARG A C 1
ATOM 680 O O . ARG A 1 86 ? -12.373 4.406 -0.517 1.00 50.53 86 ARG A O 1
ATOM 687 N N . GLY A 1 87 ? -12.592 3.501 -2.555 1.00 49.50 87 GLY A N 1
ATOM 688 C CA . GLY A 1 87 ? -11.155 3.432 -2.846 1.00 49.50 87 GLY A CA 1
ATOM 689 C C . GLY A 1 87 ? -10.732 4.642 -3.680 1.00 49.50 87 GLY A C 1
ATOM 690 O O . GLY A 1 87 ? -11.221 4.800 -4.794 1.00 49.50 87 GLY A O 1
ATOM 691 N N . GLN A 1 88 ? -9.860 5.502 -3.154 1.00 50.41 88 GLN A N 1
ATOM 692 C CA . GLN A 1 88 ? -9.233 6.584 -3.920 1.00 50.41 88 GLN A CA 1
ATOM 693 C C . GLN A 1 88 ? -7.714 6.425 -3.841 1.00 50.41 88 GLN A C 1
ATOM 695 O O . GLN A 1 88 ? -7.154 6.250 -2.762 1.00 50.41 88 GLN A O 1
ATOM 700 N N . SER A 1 89 ? -7.044 6.455 -4.990 1.00 48.50 89 SER A N 1
ATOM 701 C CA . SER A 1 89 ? -5.590 6.585 -5.075 1.00 48.50 89 SER A CA 1
ATOM 702 C C . SER A 1 89 ? -5.261 8.064 -5.270 1.00 48.50 89 SER A C 1
ATOM 704 O O . SER A 1 89 ? -5.490 8.603 -6.353 1.00 48.50 89 SER A O 1
ATOM 706 N N . SER A 1 90 ? -4.755 8.737 -4.245 1.00 43.97 90 SER A N 1
ATOM 707 C CA . SER A 1 90 ? -4.319 10.135 -4.325 1.00 43.97 90 SER A CA 1
ATOM 708 C C . SER A 1 90 ? -2.824 10.239 -4.028 1.00 43.97 90 SER A C 1
ATOM 710 O O . SER A 1 90 ? -2.345 9.669 -3.052 1.00 43.97 90 SER A O 1
ATOM 712 N N . VAL A 1 91 ? -2.098 10.972 -4.875 1.00 37.38 91 VAL A N 1
ATOM 713 C CA . VAL A 1 91 ? -0.777 11.532 -4.551 1.00 37.38 91 VAL A CA 1
ATOM 714 C C . VAL A 1 91 ? -0.983 12.600 -3.484 1.00 37.38 91 VAL A C 1
ATOM 716 O O . VAL A 1 91 ? -2.005 13.285 -3.504 1.00 37.38 91 VAL A O 1
ATOM 719 N N . CYS A 1 92 ? -0.010 12.736 -2.585 1.00 46.00 92 CYS A N 1
ATOM 720 C CA . CYS A 1 92 ? 0.132 13.866 -1.680 1.00 46.00 92 CYS A CA 1
ATOM 721 C C . CYS A 1 92 ? -0.180 15.203 -2.376 1.00 46.00 92 CYS A C 1
ATOM 723 O O . CYS A 1 92 ? 0.647 15.691 -3.134 1.00 46.00 92 CYS A O 1
ATOM 725 N N . GLU A 1 93 ? -1.351 15.770 -2.094 1.00 39.03 93 GLU A N 1
ATOM 726 C CA . GLU A 1 93 ? -1.559 17.183 -1.766 1.00 39.03 93 GLU A CA 1
ATOM 727 C C . GLU A 1 93 ? -2.983 17.359 -1.196 1.00 39.03 93 GLU A C 1
ATOM 729 O O . GLU A 1 93 ? -3.974 17.002 -1.826 1.00 39.03 93 GLU A O 1
ATOM 734 N N . GLU A 1 94 ? -3.003 17.853 0.047 1.00 40.03 94 GLU A N 1
ATOM 735 C CA . GLU A 1 94 ? -4.045 18.642 0.726 1.00 40.03 94 GLU A CA 1
ATOM 736 C C . GLU A 1 94 ? -5.370 17.981 1.208 1.00 40.03 94 GLU A C 1
ATOM 738 O O . GLU A 1 94 ? -6.137 17.372 0.472 1.00 40.03 94 GLU A O 1
ATOM 743 N N . ASP A 1 95 ? -5.618 18.174 2.516 1.00 41.81 95 ASP A N 1
ATOM 744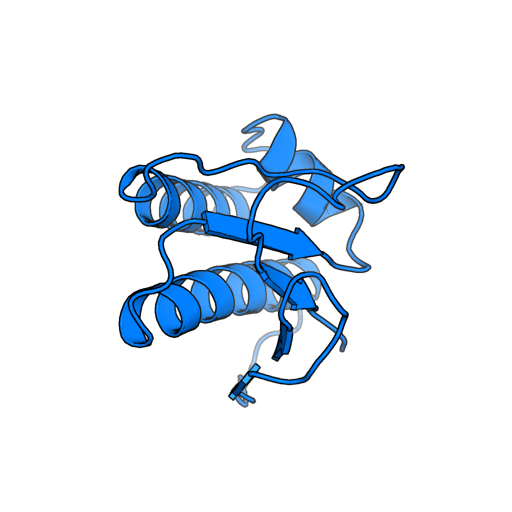 C CA . ASP A 1 95 ? -6.889 18.130 3.267 1.00 41.81 95 ASP A CA 1
ATOM 745 C C . ASP A 1 95 ? -7.755 16.846 3.299 1.00 41.81 95 ASP A C 1
ATOM 747 O O . ASP A 1 95 ? -8.879 16.792 2.801 1.00 41.81 95 ASP A O 1
ATOM 751 N N . TRP A 1 96 ? -7.316 15.832 4.064 1.00 51.25 96 TRP A N 1
ATOM 752 C CA . TRP A 1 96 ? -8.055 14.564 4.270 1.00 51.25 96 TRP A CA 1
ATOM 753 C C . TRP A 1 96 ? -8.804 14.420 5.613 1.00 51.25 96 TRP A C 1
ATOM 755 O O . TRP A 1 96 ? -9.229 13.319 5.977 1.00 51.25 96 TRP A O 1
ATOM 765 N N . GLN A 1 97 ? -9.021 15.505 6.365 1.00 42.47 97 GLN A N 1
ATOM 766 C CA . GLN A 1 97 ? -9.500 15.443 7.760 1.00 42.47 97 GLN A CA 1
ATOM 767 C C . GLN A 1 97 ? -10.940 14.924 7.987 1.00 42.47 97 GLN A C 1
ATOM 769 O O . GLN A 1 97 ? -11.337 14.771 9.138 1.00 42.47 97 GLN A O 1
ATOM 774 N N . GLN A 1 98 ? -11.743 14.610 6.961 1.00 39.47 98 GLN A N 1
ATOM 775 C CA . GLN A 1 98 ? -13.184 14.343 7.162 1.00 39.47 98 GLN A CA 1
ATOM 776 C C . GLN A 1 98 ? -13.708 12.937 6.811 1.00 39.47 98 GLN A C 1
ATOM 778 O O . GLN A 1 98 ? -14.917 12.730 6.860 1.00 39.47 98 GLN A O 1
ATOM 783 N N . SER A 1 99 ? -12.873 11.938 6.486 1.00 41.78 99 SER A N 1
ATOM 784 C CA . SER A 1 99 ? -13.402 10.659 5.942 1.00 41.78 99 SER A CA 1
ATOM 785 C C . SER A 1 99 ? -13.084 9.350 6.682 1.00 41.78 99 SER A C 1
ATOM 787 O O . SER A 1 99 ? -13.561 8.301 6.231 1.00 41.78 99 SER A O 1
ATOM 789 N N . GLY A 1 100 ? -12.370 9.367 7.816 1.00 44.19 100 GLY A N 1
ATOM 790 C CA . GLY A 1 100 ? -12.018 8.132 8.545 1.00 44.19 100 GLY A CA 1
ATOM 791 C C . GLY A 1 100 ? -11.060 7.249 7.740 1.00 44.19 100 GLY A C 1
ATOM 792 O O . GLY A 1 100 ? -11.282 6.056 7.557 1.00 44.19 100 GLY A O 1
ATOM 793 N N . LEU A 1 101 ? -10.057 7.892 7.158 1.00 54.66 101 LEU A N 1
ATOM 794 C CA . LEU A 1 101 ? -9.305 7.397 6.024 1.00 54.66 101 LEU A CA 1
ATOM 795 C C . LEU A 1 101 ? -7.912 6.936 6.478 1.00 54.66 101 LEU A C 1
ATOM 797 O O . LEU A 1 101 ? -7.276 7.606 7.285 1.00 54.66 101 LEU A O 1
ATOM 801 N N . ILE A 1 102 ? -7.463 5.770 6.012 1.00 55.72 102 ILE A N 1
ATOM 802 C CA . ILE A 1 102 ? -6.227 5.141 6.488 1.00 55.72 102 ILE A CA 1
ATOM 803 C C . ILE A 1 102 ? -5.111 5.283 5.456 1.00 55.72 102 ILE A C 1
ATOM 805 O O . ILE A 1 102 ? -5.274 4.897 4.299 1.00 55.72 102 ILE A O 1
ATOM 809 N N . VAL A 1 103 ? -3.981 5.826 5.900 1.00 59.12 103 VAL A N 1
ATOM 810 C CA . VAL A 1 103 ? -2.806 6.121 5.081 1.00 59.12 103 VAL A CA 1
ATOM 811 C C . VAL A 1 103 ? -1.840 4.940 5.123 1.00 59.12 103 VAL A C 1
ATOM 813 O O . VAL A 1 103 ? -1.400 4.507 6.193 1.00 59.12 103 VAL A O 1
ATOM 816 N N . LEU A 1 104 ? -1.503 4.412 3.949 1.00 59.94 104 LEU A N 1
ATOM 817 C CA . LEU A 1 104 ? -0.553 3.318 3.772 1.00 59.94 104 LEU A CA 1
ATOM 818 C C . LEU A 1 104 ? 0.778 3.884 3.293 1.00 59.94 104 LEU A C 1
ATOM 820 O O . LEU A 1 104 ? 0.914 4.161 2.110 1.00 59.94 104 LEU A O 1
ATOM 824 N N . LEU A 1 105 ? 1.752 4.016 4.195 1.00 58.75 105 LEU A N 1
ATOM 825 C CA . LEU A 1 105 ? 3.099 4.484 3.870 1.00 58.75 105 LEU A CA 1
ATOM 826 C C . LEU A 1 105 ? 3.974 3.320 3.401 1.00 58.75 105 LEU A C 1
ATOM 828 O O . LEU A 1 105 ? 4.265 2.380 4.162 1.00 58.75 105 LEU A O 1
ATOM 832 N N . ILE A 1 106 ? 4.450 3.421 2.166 1.00 59.09 106 ILE A N 1
ATOM 833 C CA . ILE A 1 106 ? 5.564 2.624 1.665 1.00 59.09 106 ILE A CA 1
ATOM 834 C C . ILE A 1 106 ? 6.829 3.468 1.851 1.00 59.09 106 ILE A C 1
ATOM 836 O O . ILE A 1 106 ? 6.971 4.528 1.255 1.00 59.09 106 ILE A O 1
ATOM 840 N N . LYS A 1 107 ? 7.700 3.043 2.770 1.00 51.28 107 LYS A N 1
ATOM 841 C CA . LYS A 1 107 ? 9.068 3.556 2.899 1.00 51.28 107 LYS A CA 1
ATOM 842 C C . LYS A 1 107 ? 10.017 2.392 2.645 1.00 51.28 107 LYS A C 1
ATOM 844 O O . LYS A 1 107 ? 9.794 1.329 3.245 1.00 51.28 107 LYS A O 1
ATOM 849 N N . GLN A 1 108 ? 11.006 2.606 1.778 1.00 47.72 108 GLN A N 1
ATOM 850 C CA . GLN A 1 108 ? 12.180 1.737 1.648 1.00 47.72 108 GLN A CA 1
ATOM 851 C C . GLN A 1 108 ? 13.084 1.849 2.874 1.00 47.72 108 GLN A C 1
ATOM 853 O O . GLN A 1 108 ? 13.183 2.962 3.443 1.00 47.72 108 GLN A O 1
#

Sequence (108 aa):
MVIRDWQGNFIAARAIQRQRTTDPLLVEALAARECVKLARDLGINKIIIEGDCQQLTRMLQHHREEHRTVGVIVADTLRSMSGFSRGQSSVCEEDWQQSGLIVLLIKQ

Radius of gyration: 13.07 Å; chains: 1; bounding box: 33×31×34 Å

Foldseek 3Di:
DFKAWPVRHGDDDDDDDDPPDPDVLQVVLVLLQVLLVVCVVVVNQAEEEEEPPPVLLCCLQVVDPPDPVSSVSSVVSVVSNVSRPDYDYDYDDDDPNPDRYMYHYDDD

Secondary structure (DSSP, 8-state):
-EEE-TT--EEEE-----TT---HHHHHHHHHHHHHHHHHHTT---EEEEES-HHHHHHHHHT---SHHHHHHHHHHHHHHTTSTT-----S-S--TTS--EEEEE--

Organism: NCBI:txid479676